Protein AF-A0A8S0H0X2-F1 (afdb_monomer_lite)

Foldseek 3Di:
DDDFDQVQVHPVHVNQVQAPCRLQVLLVRVLVSLVCQCPDPVRVVPDDLLDDEQEAEDSGLSSRCLQQPDFDDLVVLLVVCVVPVPPCSRCVVSSDGHHPDPPGGRHYNPSYDYYHYHYD

pLDDT: mean 94.14, std 4.37, range [68.62, 98.38]

Secondary structure (DSSP, 8-state):
------TTSBTTB-TTTTBHHHHHHHHHHHHHHHHHHHH-TTTGGG--GGGEEEEEETHHHHHHHHHTT----HHHHHHHHHH-TT-TTT-TTTT--B-S-SS------TTEEEEEEE--

Sequence (120 aa):
MVAVIHPGDNSKDHSRLGTLSNLYGRPIQISEAITATLGDPMLSPFVNADQVGVIGYSAGGETALILSGATPDLDRLRRYCQERPNDRDACNTQGELIVDRDDLQPVADPRVHALMLLAP

Radius of gyration: 15.64 Å; chains: 1; bounding box: 33×26×49 Å

Structure (mmCIF, N/CA/C/O backbone):
data_AF-A0A8S0H0X2-F1
#
_entry.id   AF-A0A8S0H0X2-F1
#
loop_
_atom_site.group_PDB
_atom_site.id
_atom_site.type_symbol
_atom_site.label_atom_id
_atom_site.label_alt_id
_atom_site.label_comp_id
_atom_site.label_asym_id
_atom_site.label_entity_id
_atom_site.label_seq_id
_atom_site.pdbx_PDB_ins_code
_atom_site.Cartn_x
_atom_site.Cartn_y
_atom_site.Cartn_z
_atom_site.occupancy
_atom_site.B_iso_or_equiv
_atom_site.auth_seq_id
_atom_site.auth_comp_id
_atom_site.auth_asym_id
_atom_site.auth_atom_id
_atom_site.pdbx_PDB_model_num
ATOM 1 N N . MET A 1 1 ? -5.516 10.804 16.162 1.00 80.06 1 MET A N 1
ATOM 2 C CA . MET A 1 1 ? -5.134 10.506 14.763 1.00 80.06 1 MET A CA 1
ATOM 3 C C . MET A 1 1 ? -3.896 9.635 14.790 1.00 80.06 1 MET A C 1
ATOM 5 O O . MET A 1 1 ? -3.040 9.881 15.631 1.00 80.06 1 MET A O 1
ATOM 9 N N . VAL A 1 2 ? -3.811 8.639 13.914 1.00 91.62 2 VAL A N 1
ATOM 10 C CA . VAL A 1 2 ? -2.608 7.815 13.740 1.00 91.62 2 VAL A CA 1
ATOM 11 C C . VAL A 1 2 ? -1.895 8.300 12.482 1.00 91.62 2 VAL A C 1
ATOM 13 O O . VAL A 1 2 ? -2.547 8.545 11.469 1.00 91.62 2 VAL A O 1
ATOM 16 N N . ALA A 1 3 ? -0.579 8.487 12.555 1.00 93.44 3 ALA A N 1
ATOM 17 C CA . ALA A 1 3 ? 0.242 8.909 11.427 1.00 93.44 3 ALA A CA 1
ATOM 18 C C . ALA A 1 3 ? 1.352 7.884 11.195 1.00 93.44 3 ALA A C 1
ATOM 20 O O . ALA A 1 3 ? 2.065 7.514 12.127 1.00 93.44 3 ALA A O 1
ATOM 21 N N . VAL A 1 4 ? 1.486 7.435 9.950 1.00 93.69 4 VAL A N 1
ATOM 22 C CA . VAL A 1 4 ? 2.507 6.472 9.533 1.00 93.69 4 VAL A CA 1
ATOM 23 C C . VAL A 1 4 ? 3.731 7.223 9.026 1.00 93.69 4 VAL A C 1
ATOM 25 O O . VAL A 1 4 ? 3.608 8.219 8.317 1.00 93.69 4 VAL A O 1
ATOM 28 N N . ILE A 1 5 ? 4.918 6.730 9.374 1.00 94.12 5 ILE A N 1
ATOM 29 C CA . ILE A 1 5 ? 6.179 7.148 8.761 1.00 94.12 5 ILE A CA 1
ATOM 30 C C . ILE A 1 5 ? 6.691 5.960 7.962 1.00 94.12 5 ILE A C 1
ATOM 32 O O . ILE A 1 5 ? 6.983 4.921 8.550 1.00 94.12 5 ILE A O 1
ATOM 36 N N . HIS A 1 6 ? 6.821 6.118 6.645 1.00 94.19 6 HIS A N 1
ATOM 37 C CA . HIS A 1 6 ? 7.383 5.081 5.789 1.00 94.19 6 HIS A CA 1
ATOM 38 C C . HIS A 1 6 ? 8.918 5.052 5.937 1.00 94.19 6 HIS A C 1
ATOM 40 O O . HIS A 1 6 ? 9.589 6.042 5.617 1.00 94.19 6 HIS A O 1
ATOM 46 N N . PRO A 1 7 ? 9.518 3.967 6.470 1.00 92.81 7 PRO A N 1
ATOM 47 C CA . PRO A 1 7 ? 10.967 3.876 6.627 1.00 92.81 7 PRO A CA 1
ATOM 48 C C . PRO A 1 7 ? 11.662 3.901 5.263 1.00 92.81 7 PRO A C 1
ATOM 50 O O . PRO A 1 7 ? 11.298 3.125 4.383 1.00 92.81 7 PRO A O 1
ATOM 53 N N . GLY A 1 8 ? 12.668 4.765 5.096 1.00 90.69 8 GLY A N 1
ATOM 54 C CA . GLY A 1 8 ? 13.372 4.952 3.823 1.00 90.69 8 GLY A CA 1
ATOM 55 C C . GLY A 1 8 ? 12.589 5.683 2.729 1.00 90.69 8 GLY A C 1
ATOM 56 O O . GLY A 1 8 ? 13.112 5.825 1.627 1.00 90.69 8 GLY A O 1
ATOM 57 N N . ASP A 1 9 ? 11.368 6.143 3.011 1.00 90.94 9 ASP A N 1
ATOM 58 C CA . ASP A 1 9 ? 10.556 6.939 2.085 1.00 90.94 9 ASP A CA 1
ATOM 59 C C . ASP A 1 9 ? 9.711 7.990 2.836 1.00 90.94 9 ASP A C 1
ATOM 61 O O . ASP A 1 9 ? 8.486 7.926 2.937 1.00 90.94 9 ASP A O 1
ATOM 65 N N . ASN A 1 10 ? 10.391 8.953 3.454 1.00 91.38 10 ASN A N 1
ATOM 66 C CA . ASN A 1 10 ? 9.794 10.071 4.185 1.00 91.38 10 ASN A CA 1
ATOM 67 C C . ASN A 1 10 ? 10.645 11.334 4.016 1.00 91.38 10 ASN A C 1
ATOM 69 O O . ASN A 1 10 ? 11.772 11.258 3.559 1.00 91.38 10 ASN A O 1
ATOM 73 N N . SER A 1 11 ? 10.175 12.497 4.471 1.00 90.75 11 SER A N 1
ATOM 74 C CA . SER A 1 11 ? 10.851 13.789 4.242 1.00 90.75 11 SER A CA 1
ATOM 75 C C . SER A 1 11 ? 12.306 13.907 4.723 1.00 90.75 11 SER A C 1
ATOM 77 O O . SER A 1 11 ? 12.987 14.862 4.351 1.00 90.75 11 SER A O 1
ATOM 79 N N . LYS A 1 12 ? 12.783 12.989 5.572 1.00 93.94 12 LYS A N 1
ATOM 80 C CA . LYS A 1 12 ? 14.159 12.969 6.090 1.00 93.94 12 LYS A CA 1
ATOM 81 C C . LYS A 1 12 ? 15.014 11.850 5.498 1.00 93.94 12 LYS A C 1
ATOM 83 O O . LYS A 1 12 ? 16.229 11.888 5.666 1.00 93.94 12 LYS A O 1
ATOM 88 N N . ASP A 1 13 ? 14.403 10.856 4.860 1.00 93.50 13 ASP A N 1
ATOM 89 C CA . ASP A 1 13 ? 15.073 9.642 4.401 1.00 93.50 13 ASP A CA 1
ATOM 90 C 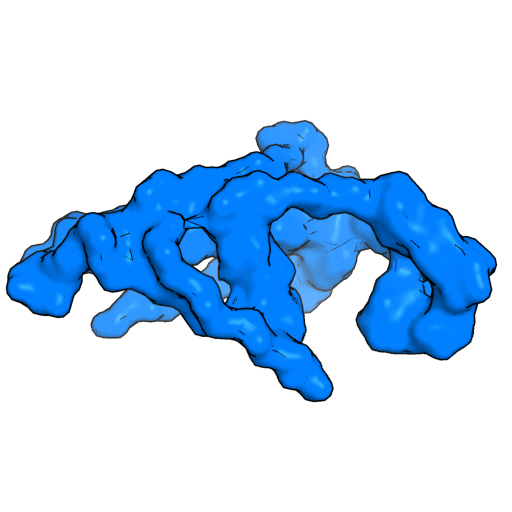C . ASP A 1 13 ? 14.368 9.072 3.168 1.00 93.50 13 ASP A C 1
ATOM 92 O O . ASP A 1 13 ? 13.222 8.638 3.247 1.00 93.50 13 ASP A O 1
ATOM 96 N N . HIS A 1 14 ? 15.065 9.105 2.031 1.00 91.69 14 HIS A N 1
ATOM 97 C CA . HIS A 1 14 ? 14.591 8.649 0.719 1.00 91.69 14 HIS A CA 1
ATOM 98 C C . HIS A 1 14 ? 15.359 7.391 0.252 1.00 91.69 14 HIS A C 1
ATOM 100 O O . HIS A 1 14 ? 15.363 7.059 -0.934 1.00 91.69 14 HIS A O 1
ATOM 106 N N . SER A 1 15 ? 16.078 6.713 1.158 1.00 93.00 15 SER A N 1
ATOM 107 C CA . SER A 1 15 ? 17.013 5.623 0.832 1.00 93.00 15 SER A CA 1
ATOM 108 C C . SER A 1 15 ? 16.373 4.365 0.235 1.00 93.00 15 SER A C 1
ATOM 110 O O . SER A 1 15 ? 17.091 3.534 -0.319 1.00 93.00 15 SER A O 1
ATOM 112 N N . ARG A 1 16 ? 15.047 4.210 0.335 1.00 91.94 16 ARG A N 1
ATOM 113 C CA . ARG A 1 16 ? 14.289 3.038 -0.135 1.00 91.94 16 ARG A CA 1
ATOM 114 C C . ARG A 1 16 ? 13.316 3.350 -1.274 1.00 91.94 16 ARG A C 1
ATOM 116 O O . ARG A 1 16 ? 12.452 2.538 -1.599 1.00 91.94 16 ARG A O 1
ATOM 123 N N . LEU A 1 17 ? 13.447 4.506 -1.923 1.00 88.94 17 LEU A N 1
ATOM 124 C CA . LEU A 1 17 ? 12.696 4.774 -3.149 1.00 88.94 17 LEU A CA 1
ATOM 125 C C . LEU A 1 17 ? 13.007 3.707 -4.212 1.00 88.94 17 LEU A C 1
ATOM 127 O O . LEU A 1 17 ? 14.165 3.395 -4.476 1.00 88.94 17 LEU A O 1
ATOM 131 N N . GLY A 1 18 ? 11.959 3.139 -4.814 1.00 88.75 18 GLY A N 1
ATOM 132 C CA . GLY A 1 18 ? 12.086 2.094 -5.835 1.00 88.75 18 GLY A CA 1
ATOM 133 C C . GLY A 1 18 ? 12.509 0.713 -5.315 1.00 88.75 18 GLY A C 1
ATOM 134 O O . GLY A 1 18 ? 12.886 -0.137 -6.122 1.00 88.75 18 GLY A O 1
ATOM 135 N N . THR A 1 19 ? 12.468 0.460 -4.002 1.00 93.00 19 THR A N 1
ATOM 136 C CA . THR A 1 19 ? 12.766 -0.867 -3.441 1.00 93.00 19 THR A CA 1
ATOM 137 C C . THR A 1 19 ? 11.506 -1.703 -3.195 1.00 93.00 19 THR A C 1
ATOM 139 O O . THR A 1 19 ? 10.404 -1.170 -3.021 1.00 93.00 19 THR A O 1
ATOM 142 N N . LEU A 1 20 ? 11.664 -3.031 -3.122 1.00 93.38 20 LEU A N 1
ATOM 143 C CA . LEU A 1 20 ? 10.575 -3.930 -2.718 1.00 93.38 20 LEU A CA 1
ATOM 144 C C . LEU A 1 20 ? 10.123 -3.679 -1.282 1.00 93.38 20 LEU A C 1
ATOM 146 O O . LEU A 1 20 ? 8.928 -3.767 -0.996 1.00 93.38 20 LEU A O 1
ATOM 150 N N . SER A 1 21 ? 11.045 -3.331 -0.379 1.00 93.88 21 SER A N 1
ATOM 151 C CA . SER A 1 21 ? 10.665 -3.017 0.996 1.00 93.88 21 SER A CA 1
ATOM 152 C C . SER A 1 21 ? 9.780 -1.780 1.111 1.00 93.88 21 SER A C 1
ATOM 154 O O . SER A 1 21 ? 8.959 -1.719 2.026 1.00 93.88 21 SER A O 1
ATOM 156 N N . ASN A 1 22 ? 9.870 -0.837 0.172 1.00 93.69 22 ASN A N 1
ATOM 157 C CA . ASN A 1 22 ? 8.926 0.269 0.092 1.00 93.69 22 ASN A CA 1
ATOM 158 C C . ASN A 1 22 ? 7.585 -0.178 -0.513 1.00 93.69 22 ASN A C 1
ATOM 160 O O . ASN A 1 22 ? 6.541 0.047 0.101 1.00 93.69 22 ASN A O 1
ATOM 164 N N . LEU A 1 23 ? 7.607 -0.880 -1.655 1.00 94.31 23 LEU A N 1
ATOM 165 C CA . LEU A 1 23 ? 6.394 -1.350 -2.342 1.00 94.31 23 LEU A CA 1
ATOM 166 C C . LEU A 1 23 ? 5.510 -2.233 -1.445 1.00 94.31 23 LEU A C 1
ATOM 168 O O . LEU A 1 23 ? 4.308 -2.002 -1.337 1.00 94.31 23 LEU A O 1
ATOM 172 N N . TYR A 1 24 ? 6.098 -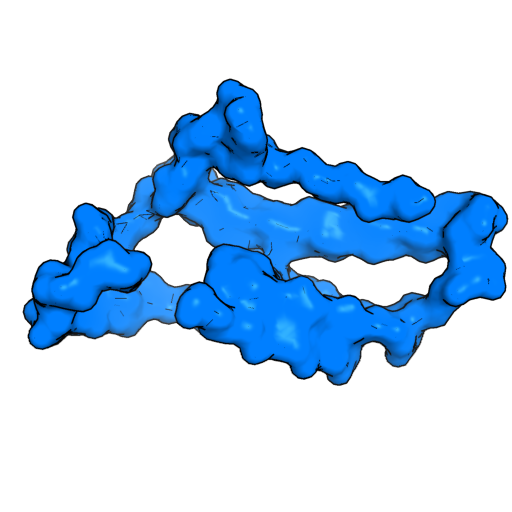3.234 -0.786 1.00 95.56 24 TYR A N 1
ATOM 173 C CA . TYR A 1 24 ? 5.363 -4.188 0.053 1.00 95.56 24 TYR A CA 1
ATOM 174 C C . TYR A 1 24 ? 5.289 -3.769 1.523 1.00 95.56 24 TYR A C 1
ATOM 176 O O . TYR A 1 24 ? 4.358 -4.153 2.229 1.00 95.56 24 TYR A O 1
ATOM 184 N N . GLY A 1 25 ? 6.222 -2.942 1.998 1.00 95.38 25 GLY A N 1
ATOM 185 C CA . GLY A 1 25 ? 6.193 -2.441 3.371 1.00 95.38 25 GLY A CA 1
ATOM 186 C C . GLY A 1 25 ? 5.099 -1.404 3.609 1.00 95.38 25 GLY A C 1
ATOM 187 O O . GLY A 1 25 ? 4.521 -1.384 4.695 1.00 95.38 25 GLY A O 1
ATOM 188 N N . ARG A 1 26 ? 4.785 -0.558 2.619 1.00 95.88 26 ARG A N 1
ATOM 189 C CA . ARG A 1 26 ? 3.732 0.464 2.732 1.00 95.88 26 ARG A CA 1
ATOM 190 C C . ARG A 1 26 ? 2.361 -0.135 3.103 1.00 95.88 26 ARG A C 1
ATOM 192 O O . ARG A 1 26 ? 1.798 0.332 4.092 1.00 95.88 26 ARG A O 1
ATOM 199 N N . PRO A 1 27 ? 1.849 -1.184 2.422 1.00 97.19 27 PRO A N 1
ATOM 200 C CA . PRO A 1 27 ? 0.626 -1.882 2.831 1.00 97.19 27 PRO A CA 1
ATOM 201 C C . PRO A 1 27 ? 0.665 -2.370 4.281 1.00 97.19 27 PRO A C 1
ATOM 203 O O . PRO A 1 27 ? -0.234 -2.046 5.050 1.00 97.19 27 PRO A O 1
ATOM 206 N N . ILE A 1 28 ? 1.745 -3.046 4.691 1.00 96.19 28 ILE A N 1
ATOM 207 C CA . ILE A 1 28 ? 1.904 -3.564 6.062 1.00 96.19 28 ILE A CA 1
ATOM 208 C C . ILE A 1 28 ? 1.788 -2.431 7.087 1.00 96.19 28 ILE A C 1
ATOM 210 O O . ILE A 1 28 ? 1.087 -2.552 8.086 1.00 96.19 28 ILE A O 1
ATOM 214 N N . GLN A 1 29 ? 2.432 -1.295 6.832 1.00 96.31 29 GLN A N 1
ATOM 215 C CA . GLN A 1 29 ? 2.401 -0.158 7.751 1.00 96.31 29 GLN A CA 1
ATOM 216 C C . GLN A 1 29 ? 1.006 0.474 7.860 1.00 96.31 29 GLN A C 1
ATOM 218 O O . GLN A 1 29 ? 0.630 0.944 8.933 1.00 96.31 29 GLN A O 1
ATOM 223 N N . ILE A 1 30 ? 0.223 0.470 6.778 1.00 97.69 30 ILE A N 1
ATOM 224 C CA . ILE A 1 30 ? -1.175 0.917 6.811 1.00 97.69 30 ILE A CA 1
ATOM 225 C C . ILE A 1 30 ? -2.052 -0.096 7.557 1.00 97.69 30 ILE A C 1
ATOM 227 O O . ILE A 1 30 ? -2.866 0.313 8.384 1.00 97.69 30 ILE A O 1
ATOM 231 N N . SER A 1 31 ? -1.848 -1.399 7.356 1.00 97.94 31 SER A N 1
ATOM 232 C CA . SER A 1 31 ? -2.511 -2.450 8.140 1.00 97.94 31 SER A CA 1
ATOM 233 C C . SER A 1 31 ? -2.237 -2.325 9.638 1.00 97.94 31 SER A C 1
ATOM 235 O O . SER A 1 31 ? -3.160 -2.444 10.448 1.00 97.94 31 SER A O 1
ATOM 237 N N . GLU A 1 32 ? -0.999 -2.013 10.020 1.00 97.62 32 GLU A N 1
ATOM 238 C CA . GLU A 1 32 ? -0.638 -1.745 11.414 1.00 97.62 32 GLU A CA 1
ATOM 239 C C . GLU A 1 32 ? -1.272 -0.454 11.940 1.00 97.62 32 GLU A C 1
ATOM 241 O O . GLU A 1 32 ? -1.715 -0.411 13.085 1.00 97.62 32 GLU A O 1
ATOM 246 N N . ALA A 1 33 ? -1.412 0.584 11.112 1.00 97.56 33 ALA A N 1
ATOM 247 C CA . ALA A 1 33 ? -2.140 1.790 11.500 1.00 97.56 33 ALA A CA 1
ATOM 248 C C . ALA A 1 33 ? -3.636 1.520 11.742 1.00 97.56 33 ALA A C 1
ATOM 250 O O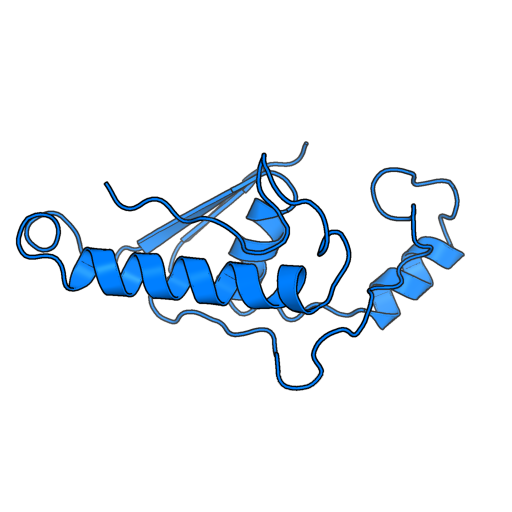 . ALA A 1 33 ? -4.211 2.076 12.683 1.00 97.56 33 ALA A O 1
ATOM 251 N N . ILE A 1 34 ? -4.261 0.646 10.943 1.00 97.94 34 ILE A N 1
ATOM 252 C CA . ILE A 1 34 ? -5.637 0.178 11.171 1.00 97.94 34 ILE A CA 1
ATOM 253 C C . ILE A 1 34 ? -5.705 -0.587 12.498 1.00 97.94 34 ILE A C 1
ATOM 255 O O . ILE A 1 34 ? -6.548 -0.274 13.337 1.00 97.94 34 ILE A O 1
ATOM 259 N N . THR A 1 35 ? -4.789 -1.534 12.731 1.00 98.06 35 THR A N 1
ATOM 260 C CA . THR A 1 35 ? -4.706 -2.294 13.991 1.00 98.06 35 THR A CA 1
ATOM 261 C C . THR A 1 35 ? -4.543 -1.372 15.199 1.00 98.06 35 THR A C 1
ATOM 263 O O . THR A 1 35 ? -5.299 -1.489 16.162 1.00 98.06 35 THR A O 1
ATOM 266 N N . ALA A 1 36 ? -3.619 -0.414 15.134 1.00 98.00 36 ALA A N 1
ATOM 267 C CA . ALA A 1 36 ? -3.386 0.557 16.196 1.00 98.00 36 ALA A CA 1
ATOM 268 C C . ALA A 1 36 ? -4.624 1.428 16.453 1.00 98.00 36 ALA A C 1
ATOM 270 O O . ALA A 1 36 ? -4.991 1.644 17.603 1.00 98.00 36 ALA A O 1
ATOM 271 N N . THR A 1 37 ? -5.310 1.878 15.397 1.00 98.00 37 THR A N 1
ATOM 272 C CA . THR A 1 37 ? -6.536 2.686 15.519 1.00 98.00 37 THR A CA 1
ATOM 273 C C . THR A 1 37 ? -7.666 1.902 16.190 1.00 98.00 37 THR A C 1
ATOM 275 O O . THR A 1 37 ? -8.358 2.441 17.050 1.00 98.00 37 THR A O 1
ATOM 278 N N . LEU A 1 38 ? -7.840 0.628 15.827 1.00 97.19 38 LEU A N 1
ATOM 279 C CA . LEU A 1 38 ? -8.861 -0.249 16.408 1.00 97.19 38 LEU A CA 1
ATOM 280 C C . LEU A 1 38 ? -8.541 -0.663 17.854 1.00 97.19 38 LEU A C 1
ATOM 282 O O . LEU A 1 38 ? -9.459 -0.963 18.611 1.00 97.19 38 LEU A O 1
ATOM 286 N N . GLY A 1 39 ? -7.262 -0.692 18.237 1.00 97.31 39 GLY A N 1
ATOM 287 C CA . GLY A 1 39 ? -6.817 -1.020 19.595 1.00 97.31 39 GLY A CA 1
ATOM 288 C C . GLY A 1 39 ? -6.720 0.177 20.547 1.00 97.31 39 GLY A C 1
ATOM 289 O O . GLY A 1 39 ? -6.591 -0.018 21.754 1.00 97.31 39 GLY A O 1
ATOM 290 N N . ASP A 1 40 ? -6.765 1.407 20.036 1.00 97.81 40 ASP A N 1
ATOM 291 C CA . ASP A 1 40 ? -6.620 2.620 20.841 1.00 97.81 40 ASP A CA 1
ATOM 292 C C . ASP A 1 40 ? -7.941 2.957 21.573 1.00 97.81 40 ASP A C 1
ATOM 294 O O . ASP A 1 40 ? -8.967 3.159 20.916 1.00 97.81 40 ASP A O 1
ATOM 298 N N . PRO A 1 41 ? -7.970 3.062 22.919 1.00 97.50 41 PRO A N 1
ATOM 299 C CA . PRO A 1 41 ? -9.203 3.331 23.672 1.00 97.50 41 PRO A CA 1
ATOM 300 C C . PRO A 1 41 ? -9.867 4.681 23.372 1.00 97.50 41 PRO A C 1
ATOM 302 O O . PRO A 1 41 ? -11.063 4.842 23.604 1.00 97.50 41 PRO A O 1
ATOM 305 N N . MET A 1 42 ? -9.107 5.661 22.879 1.00 97.44 42 MET A N 1
ATOM 306 C CA . MET A 1 42 ? -9.621 6.981 22.513 1.00 97.44 42 MET A CA 1
ATOM 307 C C . MET A 1 42 ? -10.223 6.997 21.106 1.00 97.44 42 MET A C 1
ATOM 309 O O . MET A 1 42 ? -11.071 7.843 20.826 1.00 97.44 42 MET A O 1
ATOM 313 N N . LEU A 1 43 ? -9.785 6.102 20.214 1.00 97.38 43 LEU A N 1
ATOM 314 C CA . LEU A 1 43 ? -10.233 6.055 18.816 1.00 97.38 43 LEU A CA 1
ATOM 315 C C . LEU A 1 43 ? -11.260 4.950 18.560 1.00 97.38 43 LEU A C 1
ATOM 317 O O . LEU A 1 43 ? -12.246 5.194 17.865 1.00 97.38 43 LEU A O 1
ATOM 321 N N . SER A 1 44 ? -11.058 3.767 19.142 1.00 97.00 44 SER A N 1
ATOM 322 C CA . SER A 1 44 ? -11.886 2.571 18.942 1.00 97.00 44 SER A CA 1
ATOM 323 C C . SER A 1 44 ? -13.398 2.769 19.132 1.00 97.00 44 SER A C 1
ATOM 325 O O . SER A 1 44 ? -14.139 2.162 18.361 1.00 97.00 44 SER A O 1
ATOM 327 N N . PRO A 1 45 ? -13.914 3.643 20.029 1.00 98.00 45 PRO A N 1
ATOM 328 C CA . PRO A 1 45 ? -15.360 3.874 20.133 1.00 98.00 45 PRO A CA 1
ATOM 329 C C . PRO A 1 45 ? -15.984 4.559 18.907 1.00 98.00 45 PRO A C 1
ATOM 331 O O . PRO A 1 45 ? -17.207 4.591 18.781 1.00 98.00 45 PRO A O 1
ATOM 334 N N . PHE A 1 46 ? -15.163 5.141 18.028 1.00 97.38 46 PHE A N 1
ATOM 335 C CA . PHE A 1 46 ? -15.596 5.965 16.897 1.00 97.38 46 PHE A CA 1
ATOM 336 C C . PHE A 1 46 ? -15.294 5.342 15.529 1.00 97.38 46 PHE A C 1
ATOM 338 O O . PHE A 1 46 ? -15.530 5.983 14.505 1.00 97.38 46 PHE A O 1
ATOM 345 N N . VAL A 1 47 ? -14.761 4.121 15.488 1.00 96.81 47 VAL A N 1
ATOM 346 C CA . VAL A 1 47 ? -14.391 3.426 14.247 1.00 96.81 47 VAL A CA 1
ATOM 347 C C . VAL A 1 47 ? -14.995 2.026 14.206 1.00 96.81 47 VAL A C 1
ATOM 349 O O . VAL A 1 47 ? -15.247 1.414 15.239 1.00 96.81 47 VAL A O 1
ATOM 352 N N . ASN A 1 48 ? -15.217 1.506 13.000 1.00 96.75 48 ASN A N 1
ATOM 353 C CA . ASN A 1 48 ? -15.754 0.168 12.775 1.00 96.75 48 ASN A CA 1
ATOM 354 C C . ASN A 1 48 ? -14.801 -0.625 11.871 1.00 96.75 48 ASN A C 1
ATOM 356 O O . ASN A 1 48 ? -14.482 -0.184 10.766 1.00 96.75 48 ASN A O 1
ATOM 360 N N . ALA A 1 49 ? -14.359 -1.794 12.343 1.00 95.69 49 ALA A N 1
ATOM 361 C CA . ALA A 1 49 ? -13.453 -2.675 11.607 1.00 95.69 49 ALA A CA 1
ATOM 362 C C . ALA A 1 49 ? -14.060 -3.202 10.293 1.00 95.69 49 ALA A C 1
ATOM 364 O O . ALA A 1 49 ? -13.322 -3.449 9.343 1.00 95.69 49 ALA A O 1
ATOM 365 N N . ASP A 1 50 ? -15.389 -3.296 10.210 1.00 96.88 50 ASP A N 1
ATOM 366 C CA . ASP A 1 50 ? -16.108 -3.767 9.020 1.00 96.88 50 ASP A CA 1
ATOM 367 C C . ASP A 1 50 ? -16.362 -2.642 7.996 1.00 96.88 50 ASP A C 1
ATOM 369 O O . ASP A 1 50 ? -17.014 -2.847 6.974 1.00 96.88 50 ASP A O 1
ATOM 373 N N . GLN A 1 51 ? -15.887 -1.420 8.268 1.00 97.38 51 GLN A N 1
ATOM 374 C CA . GLN A 1 51 ? -16.141 -0.233 7.443 1.00 97.38 51 GLN A CA 1
ATOM 375 C C . GLN A 1 51 ? -14.862 0.569 7.160 1.00 97.38 51 GLN A C 1
ATOM 377 O O . GLN A 1 51 ? -14.875 1.801 7.173 1.00 97.38 51 GLN A O 1
ATOM 382 N N . VAL A 1 52 ? -13.744 -0.113 6.893 1.00 98.25 52 VAL A N 1
ATOM 383 C CA . VAL A 1 52 ? -12.493 0.557 6.504 1.00 98.25 52 VAL A CA 1
ATOM 384 C C . VAL A 1 52 ? -12.449 0.792 4.993 1.00 98.25 52 VAL A C 1
ATOM 386 O O . VAL A 1 52 ? -12.576 -0.137 4.192 1.00 98.25 52 VAL A O 1
ATOM 389 N N . GLY A 1 53 ? -12.228 2.049 4.607 1.00 97.94 53 GLY A N 1
ATOM 390 C CA . GLY A 1 53 ? -11.909 2.455 3.240 1.00 97.94 53 GLY A CA 1
ATOM 391 C C . GLY A 1 53 ? -10.517 3.082 3.152 1.00 97.94 53 GLY A C 1
ATOM 392 O O . GLY A 1 53 ? -10.048 3.687 4.115 1.00 97.94 53 GLY A O 1
ATOM 393 N N . VAL A 1 54 ? -9.865 2.956 1.994 1.00 98.25 54 VAL A N 1
ATOM 394 C CA . VAL A 1 54 ? -8.535 3.530 1.732 1.00 98.25 54 VAL A CA 1
ATOM 395 C C . VAL A 1 54 ? -8.601 4.490 0.549 1.00 98.25 54 VAL A C 1
ATOM 397 O O . VAL A 1 54 ? -9.084 4.142 -0.528 1.00 98.25 54 VAL A O 1
ATOM 400 N N . ILE A 1 55 ? -8.083 5.702 0.742 1.00 97.88 55 ILE A N 1
ATOM 401 C CA . ILE A 1 55 ? -7.886 6.685 -0.327 1.00 97.88 55 ILE A CA 1
ATOM 402 C C . ILE A 1 55 ? -6.387 6.783 -0.598 1.00 97.88 55 ILE A C 1
ATOM 404 O O . ILE A 1 55 ? -5.610 7.020 0.326 1.00 97.88 55 ILE A O 1
ATOM 408 N N . GLY A 1 56 ? -5.984 6.592 -1.852 1.00 97.00 56 GLY A N 1
ATOM 409 C CA . GLY A 1 56 ? -4.583 6.544 -2.252 1.00 97.00 56 GLY A CA 1
ATOM 410 C C . GLY A 1 56 ? -4.294 7.416 -3.468 1.00 97.00 56 GLY A C 1
ATOM 411 O O . GLY A 1 56 ? -4.969 7.300 -4.486 1.00 97.00 56 GLY A O 1
ATOM 412 N N . TYR A 1 57 ? -3.267 8.261 -3.373 1.00 95.00 57 TYR A N 1
ATOM 413 C CA . TYR A 1 57 ? -2.757 9.086 -4.471 1.00 95.00 57 TYR A CA 1
ATOM 414 C C . TYR A 1 57 ? -1.375 8.593 -4.904 1.00 95.00 57 TYR A C 1
ATOM 416 O O . TYR A 1 57 ? -0.514 8.401 -4.042 1.00 95.00 57 TYR A O 1
ATOM 424 N N . SER A 1 58 ? -1.148 8.408 -6.209 1.00 91.25 58 SER A N 1
ATOM 425 C CA . SER A 1 58 ? 0.144 7.948 -6.756 1.00 91.25 58 SER A CA 1
ATOM 426 C C . SER A 1 58 ? 0.620 6.650 -6.062 1.00 91.25 58 SER A C 1
ATOM 428 O O . SER A 1 58 ? -0.132 5.675 -6.053 1.00 91.25 58 SER A O 1
ATOM 430 N N . ALA A 1 59 ? 1.781 6.627 -5.396 1.00 90.94 59 ALA A N 1
ATOM 431 C CA . ALA A 1 59 ? 2.263 5.477 -4.609 1.00 90.94 59 ALA A CA 1
ATOM 432 C C . ALA A 1 59 ? 1.294 5.039 -3.483 1.00 90.94 59 ALA A C 1
ATOM 434 O O . ALA A 1 59 ? 1.263 3.881 -3.054 1.00 90.94 59 ALA A O 1
ATOM 435 N N . GLY A 1 60 ? 0.450 5.955 -2.998 1.00 94.81 60 GLY A N 1
ATOM 436 C CA . GLY A 1 60 ? -0.648 5.621 -2.091 1.00 94.81 60 GLY A CA 1
ATOM 437 C C . GLY A 1 60 ? -1.749 4.802 -2.772 1.00 94.81 60 GLY A C 1
ATOM 438 O O . GLY A 1 60 ? -2.377 3.973 -2.122 1.00 94.81 60 GLY A O 1
ATOM 439 N N . GLY A 1 61 ? -1.973 4.994 -4.075 1.00 95.69 61 GLY A N 1
ATOM 440 C CA . GLY A 1 61 ? -2.905 4.196 -4.874 1.00 95.69 61 GLY A CA 1
ATOM 441 C C . GLY A 1 61 ? -2.411 2.762 -5.071 1.00 95.69 61 GLY A C 1
ATOM 442 O O . GLY A 1 61 ? -3.185 1.822 -4.918 1.00 95.69 61 GLY A O 1
ATOM 443 N N . GLU A 1 62 ? -1.111 2.580 -5.308 1.00 94.62 62 GLU A N 1
ATOM 444 C CA . GLU A 1 62 ? -0.467 1.257 -5.339 1.00 94.62 62 GLU A CA 1
ATOM 445 C C . GLU A 1 62 ? -0.634 0.532 -3.998 1.00 94.62 62 GLU A C 1
ATOM 447 O O . GLU A 1 62 ? -1.061 -0.621 -3.949 1.00 94.62 62 GLU A O 1
ATOM 452 N N . THR A 1 63 ? -0.383 1.250 -2.899 1.00 97.00 63 THR A N 1
ATOM 453 C CA . THR A 1 63 ? -0.584 0.747 -1.532 1.00 97.00 63 THR A CA 1
ATOM 454 C C . THR A 1 63 ? -2.035 0.302 -1.313 1.00 97.00 63 THR A C 1
ATOM 456 O O . THR A 1 63 ? -2.283 -0.794 -0.814 1.00 97.00 63 THR A O 1
ATOM 459 N N . ALA A 1 64 ? -2.998 1.131 -1.727 1.00 97.94 64 ALA A N 1
ATOM 460 C CA . ALA A 1 64 ? -4.427 0.857 -1.611 1.00 97.94 64 ALA A CA 1
ATOM 461 C C . ALA A 1 64 ? -4.860 -0.370 -2.436 1.00 97.94 64 ALA A C 1
ATOM 463 O O . ALA A 1 64 ? -5.646 -1.190 -1.962 1.00 97.94 64 ALA A O 1
ATOM 464 N N . LEU A 1 65 ? -4.310 -0.537 -3.643 1.00 97.75 65 LEU A N 1
ATOM 465 C CA . LEU A 1 65 ? -4.550 -1.713 -4.479 1.00 97.75 65 LEU A CA 1
ATOM 466 C C . LEU A 1 65 ? -4.042 -2.992 -3.805 1.00 97.75 65 LEU A C 1
ATOM 468 O O . LEU A 1 65 ? -4.794 -3.964 -3.718 1.00 97.75 65 LEU A O 1
ATOM 472 N N . ILE A 1 66 ? -2.809 -2.996 -3.288 1.00 97.94 66 ILE A N 1
ATOM 473 C CA . ILE A 1 66 ? -2.246 -4.176 -2.610 1.00 97.94 66 ILE A CA 1
ATOM 474 C C . ILE A 1 66 ? -3.076 -4.544 -1.377 1.00 97.94 66 ILE A C 1
ATOM 476 O O . ILE A 1 66 ? -3.420 -5.711 -1.202 1.00 97.94 66 ILE A O 1
ATOM 480 N N . LEU A 1 67 ? -3.483 -3.552 -0.578 1.00 98.38 67 LEU A N 1
ATOM 481 C CA . LEU A 1 67 ? -4.351 -3.766 0.584 1.00 98.38 67 LEU A CA 1
ATOM 482 C C . LEU A 1 67 ? -5.683 -4.439 0.223 1.00 98.38 67 LEU A C 1
ATOM 484 O O . LEU A 1 67 ? -6.197 -5.217 1.017 1.00 98.38 67 LEU A O 1
ATOM 488 N N . SER A 1 68 ? -6.219 -4.195 -0.976 1.00 97.62 68 SER A N 1
ATOM 489 C CA . SER A 1 68 ? -7.433 -4.869 -1.468 1.00 97.62 68 SER A CA 1
ATOM 490 C C . SER A 1 68 ? -7.206 -6.264 -2.064 1.00 97.62 68 SER A C 1
ATOM 492 O O . SER A 1 68 ? -8.159 -6.906 -2.502 1.00 97.62 68 SER A O 1
ATOM 494 N N . GLY A 1 69 ? -5.957 -6.737 -2.107 1.00 97.38 69 GLY A N 1
ATOM 495 C CA . GLY A 1 69 ? -5.583 -8.039 -2.664 1.00 97.38 69 GLY A CA 1
ATOM 496 C C . GLY A 1 69 ? -4.975 -8.005 -4.063 1.00 97.38 69 GLY A C 1
ATOM 497 O O . GLY A 1 69 ? -4.769 -9.065 -4.657 1.00 97.38 69 GLY A O 1
ATOM 498 N N . ALA A 1 70 ? -4.643 -6.830 -4.604 1.00 96.69 70 ALA A N 1
ATOM 499 C CA . ALA A 1 70 ? -3.872 -6.773 -5.840 1.00 96.69 70 ALA A CA 1
ATOM 500 C C . ALA A 1 70 ? -2.447 -7.305 -5.615 1.00 96.69 70 ALA A C 1
ATOM 502 O O . ALA A 1 70 ? -1.783 -6.980 -4.633 1.00 96.69 70 ALA A O 1
ATOM 503 N N . THR A 1 71 ? -1.954 -8.090 -6.569 1.00 95.44 71 THR A N 1
ATOM 504 C CA . THR A 1 71 ? -0.569 -8.577 -6.587 1.00 95.44 71 THR A CA 1
ATOM 505 C C . THR A 1 71 ? 0.176 -7.879 -7.723 1.00 95.44 71 THR A C 1
ATOM 507 O O . THR A 1 71 ? -0.226 -8.043 -8.879 1.00 95.44 71 THR A O 1
ATOM 510 N N . PRO A 1 72 ? 1.225 -7.085 -7.441 1.00 93.75 72 PRO A N 1
ATOM 511 C CA . PRO A 1 72 ? 2.032 -6.468 -8.487 1.00 93.75 72 PRO A CA 1
ATOM 512 C C . PRO A 1 72 ? 2.710 -7.517 -9.379 1.00 93.75 72 PRO A C 1
ATOM 514 O O . PRO A 1 72 ? 3.353 -8.441 -8.888 1.00 93.75 72 PRO A O 1
ATOM 517 N N . ASP A 1 73 ? 2.586 -7.353 -10.697 1.00 93.56 73 ASP A N 1
ATOM 518 C CA . ASP A 1 73 ? 3.282 -8.165 -11.701 1.00 93.56 73 ASP A CA 1
ATOM 519 C C . ASP A 1 73 ? 4.485 -7.374 -12.235 1.00 93.56 73 ASP A C 1
ATOM 521 O O . ASP A 1 73 ? 4.355 -6.504 -13.104 1.00 93.56 73 ASP A O 1
ATOM 525 N N . LEU A 1 74 ? 5.665 -7.660 -11.679 1.00 91.50 74 LEU A N 1
ATOM 526 C CA . LEU A 1 74 ? 6.898 -6.949 -12.020 1.00 91.50 74 LEU A CA 1
ATOM 527 C C . LEU A 1 74 ? 7.386 -7.272 -13.437 1.00 91.50 74 LEU A C 1
ATOM 529 O O . LEU A 1 74 ? 7.971 -6.413 -14.091 1.00 91.50 74 LEU A O 1
ATOM 533 N N . ASP A 1 75 ? 7.090 -8.461 -13.966 1.00 94.12 75 ASP A N 1
ATOM 534 C CA . ASP A 1 75 ? 7.440 -8.805 -15.347 1.00 94.12 75 ASP A CA 1
ATOM 535 C C . ASP A 1 75 ? 6.578 -8.036 -16.345 1.00 94.12 75 ASP A C 1
ATOM 537 O O . ASP A 1 75 ? 7.044 -7.625 -17.413 1.00 94.12 75 ASP A O 1
ATOM 541 N N . ARG A 1 76 ? 5.314 -7.778 -16.000 1.00 95.19 76 ARG A N 1
ATOM 542 C CA . ARG A 1 76 ? 4.465 -6.868 -16.770 1.00 95.19 76 ARG A CA 1
ATOM 543 C C . ARG A 1 76 ? 4.980 -5.431 -16.730 1.00 95.19 76 ARG A C 1
ATOM 545 O O . ARG A 1 76 ? 4.950 -4.792 -17.779 1.00 95.19 76 ARG A O 1
ATOM 552 N N . LEU A 1 77 ? 5.478 -4.946 -15.591 1.00 93.69 77 LEU A N 1
ATOM 553 C CA . LEU A 1 77 ? 6.095 -3.617 -15.499 1.00 93.69 77 LEU A CA 1
ATOM 554 C C . LEU A 1 77 ? 7.366 -3.519 -16.361 1.00 93.69 77 LEU A C 1
ATOM 556 O O . LEU A 1 77 ? 7.503 -2.583 -17.148 1.00 93.69 77 LEU A O 1
ATOM 560 N N . ARG A 1 78 ? 8.254 -4.519 -16.298 1.00 94.81 78 ARG A N 1
ATOM 561 C CA . ARG A 1 78 ? 9.446 -4.595 -17.162 1.00 94.81 78 ARG A CA 1
ATOM 562 C C . ARG A 1 78 ? 9.080 -4.551 -18.643 1.00 94.81 78 ARG A C 1
ATOM 564 O O . ARG A 1 78 ? 9.618 -3.731 -19.383 1.00 94.81 78 ARG A O 1
ATOM 571 N N . ARG A 1 79 ? 8.129 -5.389 -19.081 1.00 96.38 79 ARG A N 1
ATOM 572 C CA . ARG A 1 79 ? 7.647 -5.395 -20.477 1.00 96.38 79 ARG A CA 1
ATOM 573 C C . ARG A 1 79 ? 7.052 -4.048 -20.880 1.00 96.38 79 ARG A C 1
ATOM 575 O O . ARG A 1 79 ? 7.382 -3.538 -21.944 1.00 96.38 79 ARG A O 1
ATOM 582 N N . TYR A 1 80 ? 6.237 -3.445 -20.013 1.00 96.06 80 TYR A N 1
ATOM 583 C CA . TYR A 1 80 ? 5.678 -2.113 -20.245 1.00 96.06 80 TYR A CA 1
ATOM 584 C C . TYR A 1 80 ? 6.780 -1.084 -20.518 1.00 96.06 80 TYR A C 1
ATOM 586 O O . TYR A 1 80 ? 6.701 -0.341 -21.495 1.00 96.06 80 TYR A O 1
ATOM 594 N N . CYS A 1 81 ? 7.838 -1.077 -19.707 1.00 96.38 81 CYS A N 1
ATOM 595 C CA . CYS A 1 81 ? 8.939 -0.134 -19.865 1.00 96.38 81 CYS A CA 1
ATOM 596 C C . CYS A 1 81 ? 9.857 -0.432 -21.054 1.00 96.38 81 CYS A C 1
ATOM 598 O O . CYS A 1 81 ? 10.455 0.492 -21.602 1.00 96.38 81 CYS A O 1
ATOM 600 N N . GLN A 1 82 ? 9.932 -1.684 -21.506 1.00 95.81 82 GLN A N 1
ATOM 601 C CA . GLN A 1 82 ? 10.591 -2.036 -22.768 1.00 95.81 82 GLN A CA 1
ATOM 602 C C . GLN A 1 82 ? 9.810 -1.509 -23.980 1.00 95.81 82 GLN A C 1
ATOM 604 O O . GLN A 1 82 ? 10.409 -1.011 -24.930 1.00 95.81 82 GLN A O 1
ATOM 609 N N . GLU A 1 83 ? 8.477 -1.586 -23.943 1.00 96.88 83 GLU A N 1
ATOM 610 C CA . GLU A 1 83 ? 7.598 -1.084 -25.007 1.00 96.88 83 GLU A CA 1
ATOM 611 C C . GLU A 1 83 ? 7.459 0.447 -24.989 1.00 96.88 83 GLU A C 1
ATOM 613 O O . GLU A 1 83 ? 7.270 1.073 -26.035 1.00 96.88 83 GLU A O 1
ATOM 618 N N . ARG A 1 84 ? 7.552 1.064 -23.804 1.00 96.19 84 ARG A N 1
ATOM 619 C CA . ARG A 1 84 ? 7.390 2.510 -23.585 1.00 96.19 84 ARG A CA 1
ATOM 620 C C . ARG A 1 84 ? 8.554 3.112 -22.793 1.00 96.19 84 ARG A C 1
ATOM 622 O O . ARG A 1 84 ? 8.343 3.671 -21.719 1.00 96.19 84 ARG A O 1
ATOM 629 N N . PRO A 1 85 ? 9.780 3.107 -23.342 1.00 94.06 85 PRO A N 1
ATOM 630 C CA . PRO A 1 85 ? 10.961 3.588 -22.621 1.00 94.06 85 PRO A CA 1
ATOM 631 C C . PRO A 1 85 ? 10.929 5.092 -22.306 1.00 94.06 85 PRO A C 1
ATOM 633 O O . PRO A 1 85 ? 11.670 5.558 -21.447 1.00 94.06 85 PRO A O 1
ATOM 636 N N . ASN A 1 86 ? 10.079 5.859 -22.997 1.00 94.88 86 ASN A N 1
ATOM 637 C CA . ASN A 1 86 ? 9.955 7.307 -22.818 1.00 94.88 86 ASN A CA 1
ATOM 638 C C . ASN A 1 86 ? 8.890 7.712 -21.784 1.00 94.88 86 ASN A C 1
ATOM 640 O O . ASN A 1 86 ? 8.707 8.907 -21.557 1.00 94.88 86 ASN A O 1
ATOM 644 N N . ASP A 1 87 ? 8.179 6.755 -21.179 1.00 92.12 87 ASP A N 1
ATOM 645 C CA . ASP A 1 87 ? 7.271 7.024 -20.063 1.00 92.12 87 ASP A CA 1
ATOM 646 C C . ASP A 1 87 ? 8.095 7.315 -18.802 1.00 92.12 87 ASP A C 1
ATOM 648 O O . ASP A 1 87 ? 8.505 6.418 -18.066 1.00 92.12 87 ASP A O 1
ATOM 652 N N . ARG A 1 88 ? 8.402 8.595 -18.581 1.00 86.69 88 ARG A N 1
ATOM 653 C CA . ARG A 1 88 ? 9.247 9.025 -17.460 1.00 86.69 88 ARG A CA 1
ATOM 654 C C . ARG A 1 88 ? 8.530 8.948 -16.115 1.00 86.69 88 ARG A C 1
ATOM 656 O O . ARG A 1 88 ? 9.205 9.046 -15.096 1.00 86.69 88 ARG A O 1
ATOM 663 N N . ASP A 1 89 ? 7.215 8.764 -16.092 1.00 82.75 89 ASP A N 1
ATOM 664 C CA . ASP A 1 89 ? 6.473 8.649 -14.839 1.00 82.75 89 ASP A CA 1
ATOM 665 C C . ASP A 1 89 ? 6.613 7.232 -14.267 1.00 82.75 89 ASP A C 1
ATOM 667 O O . ASP A 1 89 ? 6.808 7.072 -13.064 1.00 82.75 89 ASP A O 1
ATOM 671 N N . ALA A 1 90 ? 6.620 6.208 -15.130 1.00 84.44 90 ALA A N 1
ATOM 672 C CA . ALA A 1 90 ? 6.721 4.805 -14.717 1.00 84.44 90 ALA A CA 1
ATOM 673 C C . ALA A 1 90 ? 8.109 4.161 -14.927 1.00 84.44 90 ALA A C 1
ATOM 675 O O . ALA A 1 90 ? 8.466 3.226 -14.212 1.00 84.44 90 ALA A O 1
ATOM 676 N N . CYS A 1 91 ? 8.908 4.621 -15.898 1.00 92.00 91 CYS A N 1
ATOM 677 C CA . CYS A 1 91 ? 10.046 3.851 -16.424 1.00 92.00 91 CYS A CA 1
ATOM 678 C C . CYS A 1 91 ? 11.431 4.442 -16.148 1.00 92.00 91 CYS A C 1
ATOM 680 O O . CYS A 1 91 ? 12.404 4.062 -16.801 1.00 92.00 91 CYS A O 1
ATOM 682 N N . ASN A 1 92 ? 11.565 5.304 -15.135 1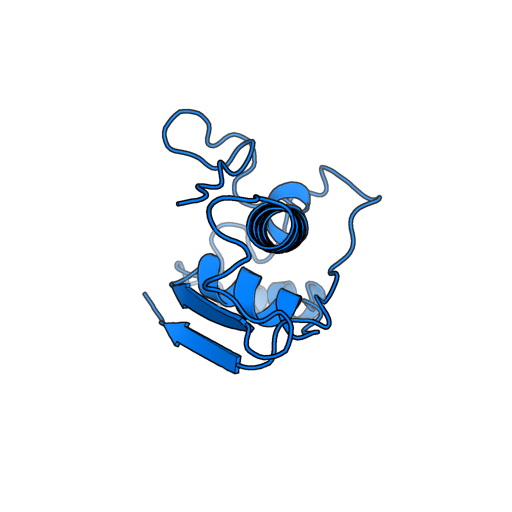.00 86.38 92 ASN A N 1
ATOM 683 C CA . ASN A 1 92 ? 12.867 5.858 -14.731 1.00 86.38 92 ASN A CA 1
ATOM 684 C C . ASN A 1 92 ? 13.903 4.778 -14.367 1.00 86.38 92 ASN A C 1
ATOM 686 O O . ASN A 1 92 ? 15.095 4.983 -14.581 1.00 86.38 92 ASN A O 1
ATOM 690 N N . THR A 1 93 ? 13.460 3.624 -13.861 1.00 87.88 93 THR A N 1
ATOM 691 C CA . THR A 1 93 ? 14.305 2.457 -13.547 1.00 87.88 93 THR A CA 1
ATOM 692 C C . THR A 1 93 ? 14.119 1.310 -14.541 1.00 87.88 93 THR A C 1
ATOM 694 O O . THR A 1 93 ? 14.431 0.166 -14.231 1.00 87.88 93 THR A O 1
ATOM 697 N N . GLN A 1 94 ? 13.579 1.584 -15.735 1.00 89.25 94 GLN A N 1
ATOM 698 C CA . GLN A 1 94 ? 13.300 0.573 -16.767 1.00 89.25 94 GLN A CA 1
ATOM 699 C C . GLN A 1 94 ? 12.347 -0.545 -16.298 1.00 89.25 94 GL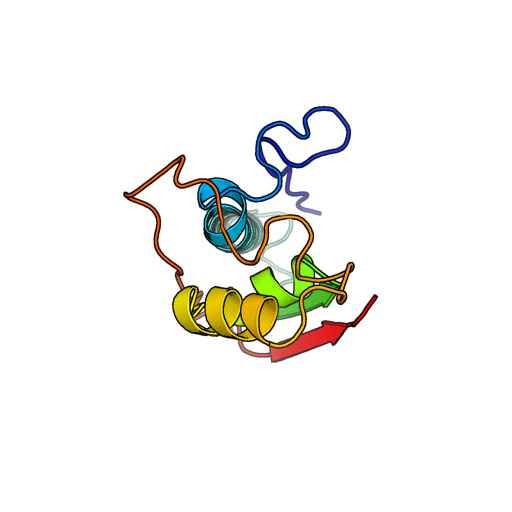N A C 1
ATOM 701 O O . GLN A 1 94 ? 12.353 -1.649 -16.839 1.00 89.25 94 GLN A O 1
ATOM 706 N N . GLY A 1 95 ? 11.505 -0.248 -15.304 1.00 89.75 95 GLY A N 1
ATOM 707 C CA . GLY A 1 95 ? 10.572 -1.203 -14.711 1.00 89.75 95 GLY A CA 1
ATOM 708 C C . GLY A 1 95 ? 11.209 -2.167 -13.707 1.00 89.75 95 GLY A C 1
ATOM 709 O O . GLY A 1 95 ? 10.569 -3.140 -13.318 1.00 89.75 95 GLY A O 1
ATOM 710 N N . GLU A 1 96 ? 12.448 -1.908 -13.283 1.00 91.25 96 GLU A N 1
ATOM 711 C CA . GLU A 1 96 ? 13.128 -2.678 -12.244 1.00 91.25 96 GLU A CA 1
ATOM 712 C C . GLU A 1 96 ? 12.922 -2.062 -10.858 1.00 91.25 96 GLU A C 1
ATOM 714 O O . GLU A 1 96 ? 12.972 -0.841 -10.677 1.00 91.25 96 GLU A O 1
ATOM 719 N N . LEU A 1 97 ? 12.746 -2.940 -9.870 1.00 89.19 97 LEU A N 1
ATOM 720 C CA . LEU A 1 97 ? 12.755 -2.605 -8.449 1.00 89.19 97 LEU A CA 1
ATOM 721 C C . LEU A 1 97 ? 14.014 -3.169 -7.798 1.00 89.19 97 LEU A C 1
ATOM 723 O O . LEU A 1 97 ? 14.482 -4.255 -8.144 1.00 89.19 97 LEU A O 1
ATOM 727 N N . ILE A 1 98 ? 14.536 -2.454 -6.806 1.00 91.69 98 ILE A N 1
ATOM 728 C CA . ILE A 1 98 ? 15.659 -2.931 -6.001 1.00 91.69 98 ILE A CA 1
ATOM 729 C C . ILE A 1 98 ? 15.135 -3.984 -5.017 1.00 91.69 98 ILE A C 1
ATOM 731 O O . ILE A 1 98 ? 14.324 -3.687 -4.137 1.00 91.69 98 ILE A O 1
ATOM 735 N N . VAL A 1 99 ? 15.620 -5.217 -5.155 1.00 90.69 99 VAL A N 1
ATOM 736 C CA . VAL A 1 99 ? 15.313 -6.337 -4.253 1.00 90.69 99 VAL A CA 1
ATOM 737 C C . VAL A 1 99 ? 16.179 -6.217 -2.996 1.00 90.69 99 VAL A C 1
ATOM 739 O O . VAL A 1 99 ? 17.205 -6.874 -2.861 1.00 90.69 99 VAL A O 1
ATOM 742 N N . ASP A 1 100 ? 15.799 -5.322 -2.087 1.00 92.88 100 ASP A N 1
ATOM 743 C CA . ASP A 1 100 ? 16.474 -5.120 -0.797 1.00 92.88 100 ASP A CA 1
ATOM 744 C C . ASP A 1 100 ? 15.951 -6.048 0.313 1.00 92.88 100 ASP A C 1
ATOM 746 O O . ASP A 1 100 ? 16.581 -6.188 1.364 1.00 92.88 100 ASP A O 1
ATOM 750 N N . ARG A 1 101 ? 14.795 -6.678 0.076 1.00 89.25 101 ARG A N 1
ATOM 751 C CA . ARG A 1 101 ? 14.134 -7.663 0.935 1.00 89.25 101 ARG A CA 1
ATOM 752 C C . ARG A 1 101 ? 13.434 -8.702 0.064 1.00 89.25 101 ARG A C 1
ATOM 754 O O . ARG A 1 101 ? 12.647 -8.339 -0.806 1.00 89.25 101 ARG A O 1
ATOM 761 N N . ASP A 1 102 ? 13.712 -9.974 0.308 1.00 88.38 102 ASP A N 1
ATOM 762 C CA . ASP A 1 102 ? 13.131 -11.129 -0.390 1.00 88.38 102 ASP A CA 1
ATOM 763 C C . ASP A 1 102 ? 12.046 -11.846 0.434 1.00 88.38 102 ASP A C 1
ATOM 765 O O . ASP A 1 102 ? 11.262 -12.629 -0.099 1.00 88.38 102 ASP A O 1
ATOM 769 N N . ASP A 1 103 ? 11.955 -11.535 1.725 1.00 91.44 103 ASP A N 1
ATOM 770 C CA . ASP A 1 103 ? 10.971 -12.079 2.660 1.00 91.44 103 ASP A CA 1
ATOM 771 C C . ASP A 1 103 ? 9.625 -11.336 2.641 1.00 91.44 103 ASP A C 1
ATOM 773 O O . ASP A 1 103 ? 8.642 -11.814 3.207 1.00 91.44 103 ASP A O 1
ATOM 777 N N . LEU A 1 104 ? 9.562 -10.171 1.991 1.00 91.44 104 LEU A N 1
ATOM 778 C CA . LEU A 1 104 ? 8.337 -9.388 1.868 1.00 91.44 104 LEU A CA 1
ATOM 779 C C . LEU A 1 104 ? 7.516 -9.823 0.657 1.00 91.44 104 LEU A C 1
ATOM 781 O O . LEU A 1 104 ? 8.041 -10.061 -0.427 1.00 91.44 104 LEU A O 1
ATOM 785 N N . GLN A 1 105 ? 6.203 -9.867 0.850 1.00 92.00 105 GLN A N 1
ATOM 786 C CA . GLN A 1 105 ? 5.218 -10.216 -0.166 1.00 92.00 105 GLN A CA 1
ATOM 787 C C . GLN A 1 105 ? 4.074 -9.194 -0.136 1.00 92.00 105 GLN A C 1
ATOM 789 O O . GLN A 1 105 ? 3.849 -8.569 0.905 1.00 92.00 105 GLN A O 1
ATOM 794 N N . PRO A 1 106 ? 3.335 -9.007 -1.243 1.00 91.88 106 PRO A N 1
ATOM 795 C CA . PRO A 1 106 ? 2.115 -8.213 -1.224 1.00 91.88 106 PRO A CA 1
ATOM 796 C C . PRO A 1 106 ? 1.067 -8.912 -0.347 1.00 91.88 106 PRO A C 1
ATOM 798 O O . PRO A 1 106 ? 0.695 -10.057 -0.600 1.00 91.88 106 PRO A O 1
ATOM 801 N N . VAL A 1 107 ? 0.602 -8.221 0.695 1.00 93.88 107 VAL A N 1
ATOM 802 C CA . VAL A 1 107 ? -0.379 -8.746 1.652 1.00 93.88 107 VAL A CA 1
ATOM 803 C C . VAL A 1 107 ? -1.621 -7.864 1.634 1.00 93.88 107 VAL A C 1
ATOM 805 O O . VAL A 1 107 ? -1.535 -6.649 1.808 1.00 93.88 107 VAL A O 1
ATOM 808 N N . ALA A 1 108 ? -2.771 -8.502 1.423 1.00 97.69 108 ALA A N 1
ATOM 809 C CA . ALA A 1 108 ? -4.076 -7.871 1.554 1.00 97.69 108 ALA A CA 1
ATOM 810 C C . ALA A 1 108 ? -4.433 -7.661 3.030 1.00 97.69 108 ALA A C 1
ATOM 812 O O . ALA A 1 108 ? -4.047 -8.457 3.887 1.00 97.69 108 ALA A O 1
ATOM 813 N N . ASP A 1 109 ? -5.256 -6.656 3.310 1.00 98.25 109 ASP A N 1
ATOM 814 C CA . ASP A 1 109 ? -5.884 -6.491 4.614 1.00 98.25 109 ASP A CA 1
ATOM 815 C C . ASP A 1 109 ? -7.381 -6.799 4.499 1.00 98.25 109 ASP A C 1
ATOM 817 O O . ASP A 1 109 ? -8.105 -6.049 3.840 1.00 98.25 109 ASP A O 1
ATOM 821 N N . PRO A 1 110 ? -7.883 -7.867 5.142 1.00 97.81 110 PRO A N 1
ATOM 822 C CA . PRO A 1 110 ? -9.283 -8.265 5.020 1.00 97.81 110 PRO A CA 1
ATOM 823 C C . PRO A 1 110 ? -10.262 -7.221 5.572 1.00 97.81 110 PRO A C 1
ATOM 825 O O . PRO A 1 110 ? -11.457 -7.331 5.323 1.00 97.81 110 PRO A O 1
ATOM 828 N N . ARG A 1 111 ? -9.783 -6.216 6.318 1.00 98.19 111 ARG A N 1
ATOM 829 C CA . ARG A 1 111 ? -10.616 -5.125 6.835 1.00 98.19 111 ARG A CA 1
ATOM 830 C C . ARG A 1 111 ? -10.887 -4.048 5.785 1.00 98.19 111 ARG A C 1
ATOM 832 O O . ARG A 1 111 ? -11.753 -3.210 6.013 1.00 98.19 111 ARG A O 1
ATOM 839 N N . VAL A 1 112 ? -10.159 -4.018 4.664 1.00 98.25 112 VAL A N 1
ATOM 840 C CA . VAL A 1 112 ? -10.309 -2.988 3.623 1.00 98.25 112 VAL A CA 1
ATOM 841 C C . VAL A 1 112 ? -11.427 -3.373 2.653 1.00 98.25 112 VAL A C 1
ATOM 843 O O . VAL A 1 112 ? -11.302 -4.321 1.884 1.00 98.25 112 VAL A O 1
ATOM 846 N N . HIS A 1 113 ? -12.510 -2.593 2.659 1.00 97.56 113 HIS A N 1
ATOM 847 C CA . HIS A 1 113 ? -13.739 -2.889 1.908 1.00 97.56 113 HIS A CA 1
ATOM 848 C C . HIS A 1 113 ? -14.029 -1.901 0.769 1.00 97.56 113 HIS A C 1
ATOM 850 O O . HIS A 1 113 ? -14.880 -2.166 -0.079 1.00 97.56 113 HIS A O 1
ATOM 856 N N . ALA A 1 114 ? -13.353 -0.751 0.741 1.00 98.06 114 ALA A N 1
ATOM 857 C CA . ALA A 1 114 ? -13.570 0.286 -0.264 1.00 98.06 114 ALA A CA 1
ATOM 858 C C . ALA A 1 114 ? -12.269 1.0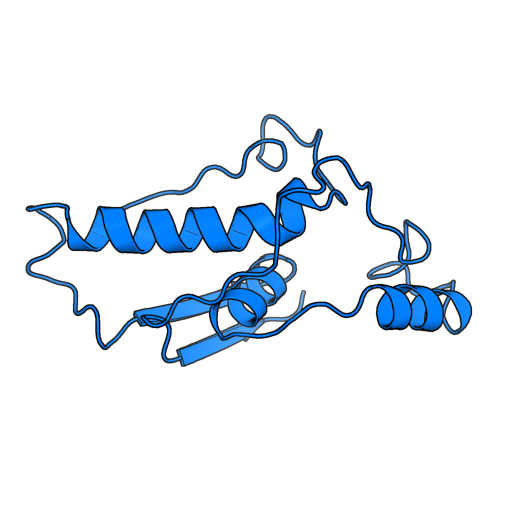08 -0.619 1.00 98.06 114 ALA A C 1
ATOM 860 O O . ALA A 1 114 ? -11.433 1.252 0.252 1.00 98.06 114 ALA A O 1
ATOM 861 N N . LEU A 1 115 ? -12.133 1.399 -1.888 1.00 98.06 115 LEU A N 1
ATOM 862 C CA . LEU A 1 115 ? -10.981 2.137 -2.400 1.00 98.06 115 LEU A CA 1
ATOM 863 C C . LEU A 1 115 ? -11.408 3.414 -3.123 1.00 98.06 115 LEU A C 1
ATOM 865 O O . LEU A 1 115 ? -12.403 3.429 -3.847 1.00 98.06 115 LEU A O 1
ATOM 869 N N . MET A 1 116 ? -10.584 4.451 -3.012 1.00 97.94 116 MET A N 1
ATOM 870 C CA . MET A 1 116 ? -10.574 5.589 -3.927 1.00 97.94 116 MET A CA 1
ATOM 871 C C . MET A 1 116 ? -9.142 5.814 -4.404 1.00 97.94 116 MET A C 1
ATOM 873 O O . MET A 1 116 ? -8.247 6.084 -3.605 1.00 97.94 116 MET A O 1
ATOM 877 N N . LEU A 1 117 ? -8.930 5.682 -5.711 1.00 97.62 117 LEU A N 1
ATOM 878 C CA . LEU A 1 117 ? -7.614 5.772 -6.334 1.00 97.62 117 LEU A CA 1
ATOM 879 C C . LEU A 1 117 ? -7.517 7.078 -7.115 1.00 97.62 117 LEU A C 1
ATOM 881 O O . LEU A 1 117 ? -8.375 7.372 -7.947 1.00 97.62 117 LEU A O 1
ATOM 885 N N . LEU A 1 118 ? -6.477 7.852 -6.832 1.00 95.31 118 LEU A N 1
ATOM 886 C CA . LEU A 1 118 ? -6.233 9.158 -7.425 1.00 95.31 118 LEU A CA 1
ATOM 887 C C . LEU A 1 118 ? -4.918 9.113 -8.211 1.00 95.31 118 LEU A C 1
ATOM 889 O O . LEU A 1 118 ? -3.890 8.656 -7.702 1.00 95.31 118 LEU A O 1
ATOM 893 N N . ALA A 1 119 ? -4.969 9.576 -9.456 1.00 83.69 119 ALA A N 1
ATOM 894 C CA . ALA A 1 119 ? -3.796 9.722 -10.310 1.00 83.69 119 ALA A CA 1
ATOM 895 C C . ALA A 1 119 ? -3.082 11.063 -10.031 1.00 83.69 119 ALA A C 1
ATOM 897 O O . ALA A 1 119 ? -3.745 11.992 -9.560 1.00 83.69 119 ALA A O 1
ATOM 898 N N . PRO A 1 120 ? -1.762 11.142 -10.282 1.00 68.62 120 PRO A N 1
ATOM 899 C CA . PRO A 1 120 ? -0.978 12.367 -10.155 1.00 68.62 120 PRO A CA 1
ATOM 900 C C . PRO A 1 120 ? -1.352 13.487 -11.133 1.00 68.62 120 PRO A C 1
ATOM 902 O O . PRO A 1 120 ? -1.969 13.189 -12.181 1.00 68.62 120 PRO A O 1
#